Protein AF-F3LHC2-F1 (afdb_monomer)

Secondary structure (DSSP, 8-state):
-TT--GGGHHHHHHHHHHHHHHHHHTT-TTSEEEE---SGGGT--S-S---EEEESS---TT--

Nearest PDB structures (foldseek):
  6yqd-assembly1_AAA  TM=9.535E-01  e=6.831E-05  Homo sapiens
  6ypr-assembly1_AAA-2  TM=9.542E-01  e=7.827E-05  Homo sapiens
  6ypx-assembly1_AAA  TM=9.540E-01  e=1.349E-04  Homo sapiens
  5waa-assembly1_B  TM=9.425E-01  e=1.655E-04  Homo sapiens
  6j65-assembly1_B  TM=9.530E-01  e=2.489E-04  Homo sapiens

Sequence (64 aa):
MVDATLEDQHILGHLMLKAGEIAEELGVADAFRVIVNNGANAGQTVFHLHLHLLAGQTFSEGMV

pLDDT: mean 95.06, std 5.49, range [66.94, 98.56]

Mean predicted aligned error: 2.87 Å

Radius of gyration: 13.07 Å; Cα contacts (8 Å, |Δi|>4): 44; chains: 1; bounding box: 35×26×28 Å

Solvent-accessible surface area (backbone atoms only — not comparable to full-atom values): 4252 Å² total; per-residue (Å²): 107,89,87,67,53,81,86,44,48,64,60,56,53,48,52,58,54,48,52,50,53,52,28,50,77,68,73,36,61,94,51,66,46,81,49,73,60,56,53,62,94,56,70,36,84,65,99,61,97,62,76,47,80,46,62,90,67,91,80,62,90,91,73,125

Foldseek 3Di:
DVPDDPVCPVVVVVQVVVLLVVCVVVVFNVDWDKDWADDVVSVDPDPDTDIDIGGDDDDDPPDD

Structure (mmCIF, N/CA/C/O backbone):
data_AF-F3LHC2-F1
#
_entry.id   AF-F3LHC2-F1
#
loop_
_atom_site.group_PDB
_atom_site.id
_atom_site.type_symbol
_atom_site.label_atom_id
_atom_site.label_alt_id
_atom_site.label_comp_id
_atom_site.label_asym_id
_atom_site.label_entity_id
_atom_site.label_seq_id
_atom_site.pdbx_PDB_ins_code
_atom_site.Cartn_x
_atom_site.Cartn_y
_atom_site.Cartn_z
_atom_site.occupancy
_atom_site.B_iso_or_equiv
_atom_site.auth_seq_id
_atom_site.auth_comp_id
_atom_site.auth_asym_id
_atom_site.auth_atom_id
_atom_site.pdbx_PDB_model_num
ATOM 1 N N . MET A 1 1 ? 6.933 -7.557 -6.879 1.00 82.50 1 MET A N 1
ATOM 2 C CA . MET A 1 1 ? 7.825 -6.382 -6.884 1.00 82.50 1 MET A CA 1
ATOM 3 C C . MET A 1 1 ? 9.240 -6.865 -7.186 1.00 82.50 1 MET A C 1
ATOM 5 O O . MET A 1 1 ? 10.114 -6.753 -6.341 1.00 82.50 1 MET A O 1
ATOM 9 N N . VAL A 1 2 ? 9.456 -7.495 -8.341 1.00 89.38 2 VAL A N 1
ATOM 10 C CA . VAL A 1 2 ? 10.756 -8.136 -8.622 1.00 89.38 2 VAL A CA 1
ATOM 11 C C . VAL A 1 2 ? 11.872 -7.137 -8.934 1.00 89.38 2 VAL A C 1
ATOM 13 O O . VAL A 1 2 ? 13.036 -7.475 -8.773 1.00 89.38 2 VAL A O 1
ATOM 16 N N . ASP A 1 3 ? 11.512 -5.911 -9.316 1.00 92.75 3 ASP A N 1
ATOM 17 C CA . ASP A 1 3 ? 12.464 -4.858 -9.688 1.00 92.75 3 ASP A CA 1
ATOM 18 C C . ASP A 1 3 ? 12.950 -4.022 -8.491 1.00 92.75 3 ASP A C 1
ATOM 20 O O . ASP A 1 3 ? 13.847 -3.199 -8.646 1.00 92.75 3 ASP A O 1
ATOM 24 N N . ALA A 1 4 ? 12.354 -4.202 -7.306 1.00 95.62 4 ALA A N 1
ATOM 25 C CA . ALA A 1 4 ? 12.737 -3.459 -6.111 1.00 95.62 4 ALA A CA 1
ATOM 26 C C . ALA A 1 4 ? 14.037 -4.006 -5.507 1.00 95.62 4 ALA A C 1
ATOM 28 O O . ALA A 1 4 ? 14.249 -5.219 -5.427 1.00 95.62 4 ALA A O 1
ATOM 29 N N . THR A 1 5 ? 14.877 -3.101 -5.022 1.00 97.06 5 THR A N 1
ATOM 30 C CA . THR A 1 5 ? 16.179 -3.396 -4.419 1.00 97.06 5 THR A CA 1
ATOM 31 C C . THR A 1 5 ? 16.227 -2.953 -2.955 1.00 97.06 5 THR A C 1
ATOM 33 O O . THR A 1 5 ? 15.275 -2.383 -2.421 1.00 97.06 5 THR A O 1
ATOM 36 N N . LEU A 1 6 ? 17.355 -3.196 -2.277 1.00 97.25 6 LEU A N 1
ATOM 37 C CA . LEU A 1 6 ? 17.572 -2.690 -0.916 1.00 97.2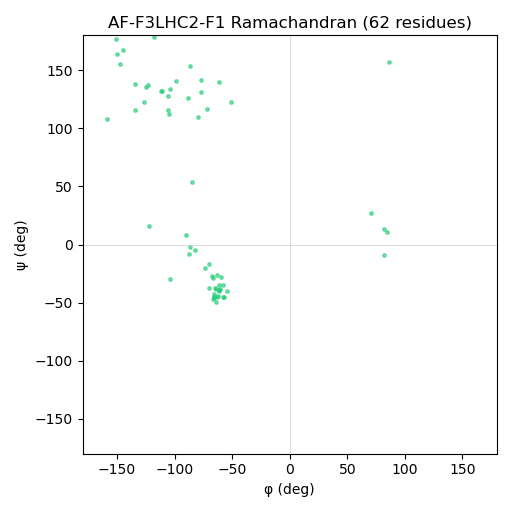5 6 LEU A CA 1
ATOM 38 C C . LEU A 1 6 ? 17.594 -1.155 -0.849 1.00 97.25 6 LEU A C 1
ATOM 40 O O . LEU A 1 6 ? 17.252 -0.591 0.187 1.00 97.25 6 LEU A O 1
ATOM 44 N N . GLU A 1 7 ? 17.948 -0.475 -1.940 1.00 97.81 7 GLU A N 1
ATOM 45 C CA . GLU A 1 7 ? 17.935 0.992 -2.005 1.00 97.81 7 GLU A CA 1
ATOM 46 C C . GLU A 1 7 ? 16.501 1.546 -1.939 1.00 97.81 7 GLU A C 1
ATOM 48 O O . GLU A 1 7 ? 16.269 2.627 -1.395 1.00 97.81 7 GLU A O 1
ATOM 53 N N . ASP A 1 8 ? 15.514 0.761 -2.382 1.00 97.25 8 ASP A N 1
ATOM 54 C CA . ASP A 1 8 ? 14.097 1.130 -2.370 1.00 97.25 8 ASP A CA 1
ATOM 55 C C . ASP A 1 8 ? 13.420 0.899 -1.011 1.00 97.25 8 ASP A C 1
ATOM 57 O O . ASP A 1 8 ? 12.254 1.256 -0.819 1.00 97.25 8 ASP A O 1
ATOM 61 N N . GLN A 1 9 ? 14.124 0.320 -0.033 1.00 97.19 9 GLN A N 1
ATOM 62 C CA . GLN A 1 9 ? 13.547 -0.024 1.269 1.00 97.19 9 GLN A CA 1
ATOM 63 C C . GLN A 1 9 ? 12.877 1.185 1.939 1.00 97.19 9 GLN A C 1
ATOM 65 O O . GLN A 1 9 ? 11.793 1.055 2.514 1.00 97.19 9 GLN A O 1
ATOM 70 N N . HIS A 1 10 ? 13.495 2.366 1.840 1.00 98.00 10 HIS A N 1
ATOM 71 C CA . HIS A 1 10 ? 12.946 3.581 2.435 1.00 98.00 10 HIS A CA 1
ATOM 72 C C . HIS A 1 10 ? 11.631 4.007 1.770 1.00 98.00 10 HIS A C 1
ATOM 74 O O . HIS A 1 10 ? 10.664 4.307 2.470 1.00 98.00 10 HIS A O 1
ATOM 80 N N . ILE A 1 11 ? 11.556 4.001 0.433 1.00 96.88 11 ILE A N 1
ATOM 81 C CA . ILE A 1 11 ? 10.329 4.402 -0.269 1.00 96.88 11 ILE A CA 1
ATOM 82 C C . ILE A 1 11 ? 9.212 3.370 -0.085 1.00 96.88 11 ILE A C 1
ATOM 84 O O . ILE A 1 11 ? 8.061 3.749 0.120 1.00 96.88 11 ILE A O 1
ATOM 88 N N . LEU A 1 12 ? 9.535 2.075 -0.062 1.00 97.44 12 LEU A N 1
ATOM 89 C CA . LEU A 1 12 ? 8.558 1.017 0.203 1.00 97.44 12 LEU A CA 1
ATOM 90 C C . LEU A 1 12 ? 7.965 1.135 1.611 1.00 97.44 12 LEU A C 1
ATOM 92 O O . LEU A 1 12 ? 6.745 1.070 1.768 1.00 97.44 12 LEU A O 1
ATOM 96 N N . GLY A 1 13 ? 8.808 1.366 2.623 1.00 98.00 13 GLY A N 1
ATOM 97 C CA . GLY A 1 13 ? 8.352 1.624 3.989 1.00 98.00 13 GLY A CA 1
ATOM 98 C C . GLY A 1 13 ? 7.503 2.893 4.081 1.00 98.00 13 GLY A C 1
ATOM 99 O O . GLY A 1 13 ? 6.429 2.874 4.682 1.00 98.00 13 GLY A O 1
ATOM 100 N N . HIS A 1 14 ? 7.935 3.971 3.421 1.00 98.31 14 HIS A N 1
ATOM 101 C CA . HIS A 1 14 ? 7.185 5.224 3.361 1.00 98.31 14 HIS A CA 1
ATOM 102 C C . HIS A 1 14 ? 5.783 5.038 2.764 1.00 98.31 14 HIS A C 1
ATOM 104 O O . HIS A 1 14 ? 4.815 5.532 3.336 1.00 98.31 14 HIS A O 1
ATOM 110 N N . LEU A 1 15 ? 5.650 4.293 1.661 1.00 98.12 15 LEU A N 1
ATOM 111 C CA . LEU A 1 15 ? 4.355 4.022 1.028 1.00 98.12 15 LEU A CA 1
ATOM 112 C C . LEU A 1 15 ? 3.400 3.261 1.960 1.00 98.12 15 LEU A C 1
ATOM 114 O O . LEU A 1 15 ? 2.215 3.588 2.007 1.00 98.12 15 LEU A O 1
ATOM 118 N N . MET A 1 16 ? 3.902 2.283 2.724 1.00 97.88 16 MET A N 1
ATOM 119 C CA . MET A 1 16 ? 3.078 1.523 3.675 1.00 97.88 16 MET A CA 1
ATOM 120 C C . MET A 1 16 ? 2.569 2.395 4.824 1.00 97.88 16 MET A C 1
ATOM 122 O O . MET A 1 16 ? 1.395 2.312 5.178 1.00 97.88 16 MET A O 1
ATOM 126 N N . LEU A 1 17 ? 3.423 3.264 5.371 1.00 98.50 17 LEU A N 1
ATOM 127 C CA . LEU A 1 17 ? 3.018 4.216 6.410 1.00 98.50 17 LEU A CA 1
ATOM 128 C C . LEU A 1 17 ? 2.010 5.233 5.867 1.00 98.50 17 LEU A C 1
ATOM 130 O O . LEU A 1 17 ? 0.964 5.456 6.473 1.00 98.50 17 LEU A O 1
ATOM 134 N N . LYS A 1 18 ? 2.273 5.775 4.673 1.00 98.50 18 LYS A N 1
ATOM 135 C CA . LYS A 1 18 ? 1.391 6.743 4.018 1.00 98.50 18 LYS A CA 1
ATOM 136 C C . LYS A 1 18 ? 0.007 6.159 3.720 1.00 98.50 18 LYS A C 1
ATOM 138 O O . LYS A 1 18 ? -0.979 6.877 3.822 1.00 98.50 18 LYS A O 1
ATOM 143 N N . ALA A 1 19 ? -0.090 4.870 3.387 1.00 98.50 19 ALA A N 1
ATOM 144 C CA . ALA A 1 19 ? -1.380 4.206 3.203 1.00 98.50 19 ALA A CA 1
ATOM 145 C C . ALA A 1 19 ? -2.230 4.207 4.489 1.00 98.50 19 ALA A C 1
ATOM 147 O O . ALA A 1 19 ? -3.437 4.423 4.407 1.00 98.50 19 ALA A O 1
ATOM 148 N N . GLY A 1 20 ? -1.605 4.012 5.657 1.00 98.12 20 GLY A N 1
ATOM 149 C CA . GLY A 1 20 ? -2.271 4.109 6.959 1.00 98.12 20 GLY A CA 1
ATOM 150 C C . GLY A 1 20 ? -2.723 5.535 7.278 1.00 98.12 20 GLY A C 1
ATOM 151 O O . GLY A 1 20 ? -3.884 5.738 7.614 1.00 98.12 20 GLY A O 1
ATOM 152 N N . GLU A 1 21 ? -1.847 6.522 7.072 1.00 98.56 21 GLU A N 1
ATOM 153 C CA . GLU A 1 21 ? -2.186 7.945 7.244 1.00 98.56 21 GLU A CA 1
ATOM 154 C C . GLU A 1 21 ? -3.382 8.351 6.365 1.00 98.56 21 GLU A C 1
ATOM 156 O O . GLU A 1 21 ? -4.335 8.957 6.845 1.00 98.56 21 GLU A O 1
ATOM 161 N N . ILE A 1 22 ? -3.393 7.942 5.090 1.00 98.44 22 ILE A N 1
ATOM 162 C CA . ILE A 1 22 ? -4.518 8.210 4.181 1.00 98.44 22 ILE A CA 1
ATOM 163 C C . ILE A 1 22 ? -5.794 7.496 4.657 1.00 98.44 22 ILE A C 1
ATOM 165 O O . ILE A 1 22 ? -6.884 8.054 4.553 1.00 98.44 22 ILE A O 1
ATOM 169 N N . ALA A 1 23 ? -5.697 6.273 5.187 1.00 98.50 23 ALA A N 1
ATOM 170 C CA . ALA A 1 23 ? -6.860 5.568 5.726 1.00 98.50 23 ALA A CA 1
ATOM 171 C C . ALA A 1 23 ? -7.457 6.281 6.956 1.00 98.50 23 ALA A C 1
ATOM 173 O O . ALA A 1 23 ? -8.682 6.337 7.086 1.00 98.50 23 ALA A O 1
ATOM 174 N N . GLU A 1 24 ? -6.619 6.856 7.824 1.00 98.50 24 GLU A N 1
ATOM 175 C CA . GLU A 1 24 ? -7.053 7.716 8.934 1.00 98.50 24 GLU A CA 1
ATOM 176 C C . GLU A 1 24 ? -7.732 8.991 8.426 1.00 98.50 24 GLU A C 1
ATOM 178 O O . GLU A 1 24 ? -8.853 9.290 8.842 1.00 98.50 24 GLU A O 1
ATOM 183 N N . GLU A 1 25 ? -7.110 9.698 7.477 1.00 98.44 25 GLU A N 1
ATOM 184 C CA . GLU A 1 25 ? -7.658 10.920 6.869 1.00 98.44 25 GLU A CA 1
ATOM 185 C C . GLU A 1 25 ? -9.029 10.688 6.212 1.00 98.44 25 GLU A C 1
ATOM 187 O O . GLU A 1 25 ? -9.905 11.554 6.258 1.00 98.44 25 GLU A O 1
ATOM 192 N N . LEU A 1 26 ? -9.232 9.507 5.624 1.00 97.88 26 LEU A N 1
ATOM 193 C CA . LEU A 1 26 ? -10.483 9.112 4.976 1.00 97.88 26 LEU A CA 1
ATOM 194 C C . LEU A 1 26 ? -11.516 8.500 5.940 1.00 97.88 26 LEU A C 1
ATOM 196 O O . LEU A 1 26 ? -12.620 8.171 5.505 1.00 97.88 26 LEU A O 1
ATOM 200 N N . GLY A 1 27 ? -11.193 8.340 7.229 1.00 98.06 27 GLY A N 1
ATOM 201 C CA . GLY A 1 27 ? -12.103 7.779 8.234 1.00 98.06 27 GLY A CA 1
ATOM 202 C C . GLY A 1 27 ? -12.373 6.278 8.073 1.00 98.06 27 GLY A C 1
ATOM 203 O O . GLY A 1 27 ? -13.439 5.801 8.456 1.00 98.06 27 GLY A O 1
ATOM 204 N N . VAL A 1 28 ? -11.432 5.534 7.485 1.00 98.00 28 VAL A N 1
ATOM 205 C CA . VAL A 1 28 ? -11.543 4.089 7.202 1.00 98.00 28 VAL A CA 1
ATOM 206 C C . VAL A 1 28 ? -10.433 3.257 7.855 1.00 98.00 28 VAL A C 1
ATOM 208 O O . VAL A 1 28 ? -10.221 2.101 7.490 1.00 98.00 28 VAL A O 1
ATOM 211 N N . ALA A 1 29 ? -9.724 3.831 8.830 1.00 97.44 29 ALA A N 1
ATOM 212 C CA . ALA A 1 29 ? -8.581 3.206 9.498 1.00 97.44 29 ALA A CA 1
ATOM 213 C C . ALA A 1 29 ? -8.908 1.875 10.198 1.00 97.44 29 ALA A C 1
ATOM 215 O O . ALA A 1 29 ? -8.042 1.008 10.282 1.00 97.44 29 ALA A O 1
ATOM 216 N N . ASP A 1 30 ? -10.153 1.680 10.642 1.00 96.50 30 ASP A N 1
ATOM 217 C CA . ASP A 1 30 ? -10.574 0.450 11.326 1.00 96.50 30 ASP A CA 1
ATOM 218 C C . ASP A 1 30 ? -10.548 -0.786 10.410 1.00 96.50 30 ASP A C 1
ATOM 220 O O . ASP A 1 30 ? -10.379 -1.911 10.885 1.00 96.50 30 ASP A O 1
ATOM 224 N N . ALA A 1 31 ? -10.743 -0.600 9.098 1.00 96.56 31 ALA A N 1
ATOM 225 C CA . ALA A 1 31 ? -10.771 -1.693 8.131 1.00 96.56 31 ALA A CA 1
ATOM 226 C C . ALA A 1 31 ? -10.497 -1.211 6.696 1.00 96.56 31 ALA A C 1
ATOM 228 O O . ALA A 1 31 ? -11.365 -0.646 6.024 1.00 96.56 31 ALA A O 1
ATOM 229 N N . PHE A 1 32 ? -9.312 -1.540 6.184 1.00 96.81 32 PHE A N 1
ATOM 230 C CA . PHE A 1 32 ? -8.932 -1.339 4.788 1.00 96.81 32 PHE A CA 1
ATOM 231 C C . PHE A 1 32 ? -8.018 -2.468 4.301 1.00 96.81 32 PHE A C 1
ATOM 233 O O . PHE A 1 32 ? -7.485 -3.259 5.081 1.00 96.81 32 PHE A O 1
ATOM 240 N N . ARG A 1 33 ? -7.824 -2.542 2.985 1.00 96.94 33 ARG A N 1
ATOM 241 C CA . ARG A 1 33 ? -6.905 -3.473 2.334 1.00 96.94 33 ARG A CA 1
ATOM 242 C C . ARG A 1 33 ? -5.926 -2.711 1.455 1.00 96.94 33 ARG A C 1
ATOM 244 O O . ARG A 1 33 ? -6.333 -1.851 0.679 1.00 96.94 33 ARG A O 1
ATOM 251 N N . VAL A 1 34 ? -4.653 -3.086 1.540 1.00 96.75 34 VAL A N 1
ATOM 252 C CA . VAL A 1 34 ? -3.601 -2.623 0.631 1.00 96.75 34 VAL A CA 1
ATOM 253 C C . VAL A 1 34 ? -3.247 -3.751 -0.332 1.00 96.75 34 VAL A C 1
ATOM 255 O O . VAL A 1 34 ? -2.972 -4.866 0.109 1.00 96.75 34 VAL A O 1
ATOM 258 N N . ILE A 1 35 ? -3.262 -3.478 -1.637 1.00 96.31 35 ILE A N 1
ATOM 259 C CA . ILE A 1 35 ? -2.913 -4.452 -2.683 1.00 96.31 35 ILE A CA 1
ATOM 260 C C . ILE A 1 35 ? -1.782 -3.894 -3.543 1.00 96.31 35 ILE A C 1
ATOM 262 O O . ILE A 1 35 ? -1.811 -2.727 -3.942 1.00 96.31 35 ILE A O 1
ATOM 266 N N . VAL A 1 36 ? -0.814 -4.756 -3.866 1.00 96.12 36 VAL A N 1
ATOM 267 C CA . VAL A 1 36 ? 0.217 -4.494 -4.874 1.00 96.12 36 VAL A CA 1
ATOM 268 C C . VAL A 1 36 ? 0.238 -5.628 -5.880 1.00 96.12 36 VAL A C 1
ATOM 270 O O . VAL A 1 36 ? 0.502 -6.775 -5.524 1.00 96.12 36 VAL A O 1
ATOM 273 N N . ASN A 1 37 ? 0.046 -5.282 -7.147 1.00 95.88 37 ASN A N 1
ATOM 274 C CA . ASN A 1 37 ? 0.116 -6.225 -8.253 1.00 95.88 37 ASN A CA 1
ATOM 275 C C . ASN A 1 37 ? 1.486 -6.142 -8.931 1.00 95.88 37 ASN A C 1
ATOM 277 O O . ASN A 1 37 ? 2.052 -5.061 -9.096 1.00 95.88 37 ASN A O 1
ATOM 281 N N . ASN A 1 38 ? 2.033 -7.288 -9.333 1.00 96.12 38 ASN A N 1
ATOM 282 C CA . ASN A 1 38 ? 3.294 -7.346 -10.063 1.00 96.12 38 ASN A CA 1
ATOM 283 C C . ASN A 1 38 ? 3.177 -8.295 -11.256 1.00 96.12 38 ASN A C 1
ATOM 285 O O . ASN A 1 38 ? 2.985 -9.496 -11.084 1.00 96.12 38 ASN A O 1
ATOM 289 N N . GLY A 1 39 ? 3.309 -7.736 -12.456 1.00 95.62 39 GLY A N 1
ATOM 290 C CA . GLY A 1 39 ? 3.133 -8.444 -13.717 1.00 95.62 39 GLY A CA 1
ATOM 291 C C . GLY A 1 39 ? 1.680 -8.481 -14.199 1.00 95.62 39 GLY A C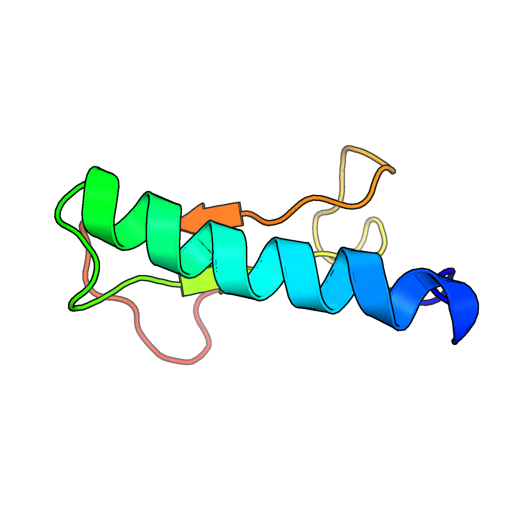 1
ATOM 292 O O . GLY A 1 39 ? 0.725 -8.365 -13.428 1.00 95.62 39 GLY A O 1
ATOM 293 N N . ALA A 1 40 ? 1.516 -8.674 -15.508 1.00 95.50 40 ALA A N 1
ATOM 294 C CA . ALA A 1 40 ? 0.213 -8.640 -16.172 1.00 95.50 40 ALA A CA 1
ATOM 295 C C . ALA A 1 40 ? -0.768 -9.701 -15.638 1.00 95.50 40 ALA A C 1
ATOM 297 O O . ALA A 1 40 ? -1.944 -9.40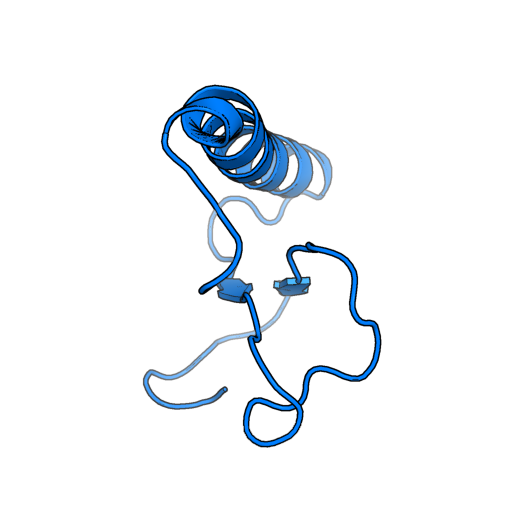8 -15.449 1.00 95.50 40 ALA A O 1
ATOM 298 N N . ASN A 1 41 ? -0.283 -10.908 -15.319 1.00 95.69 41 ASN A N 1
ATOM 299 C CA . ASN A 1 41 ? -1.120 -11.995 -14.787 1.00 95.69 41 ASN A CA 1
ATOM 300 C C . ASN A 1 41 ? -1.622 -11.736 -13.358 1.00 95.69 41 ASN A C 1
ATOM 302 O O . ASN A 1 41 ? -2.568 -12.384 -12.926 1.00 95.69 41 ASN A O 1
ATOM 306 N N . ALA A 1 42 ? -1.010 -10.791 -12.640 1.00 94.38 42 ALA A N 1
ATOM 307 C CA . ALA A 1 42 ? -1.505 -10.295 -11.360 1.00 94.38 42 ALA A CA 1
ATOM 308 C C . ALA A 1 42 ? -2.445 -9.084 -11.531 1.00 94.38 42 ALA A C 1
ATOM 310 O O . ALA A 1 42 ? -2.772 -8.426 -10.554 1.00 94.38 42 ALA A O 1
ATOM 311 N N . GLY A 1 43 ? -2.838 -8.734 -12.762 1.00 95.06 43 GLY A N 1
ATOM 312 C CA . GLY A 1 43 ? -3.715 -7.595 -13.043 1.00 95.06 43 GLY A CA 1
ATOM 313 C C . GLY A 1 43 ? -3.012 -6.235 -13.083 1.00 95.06 43 GLY A C 1
ATOM 314 O O . GLY A 1 43 ? -3.684 -5.205 -13.080 1.00 95.06 43 GLY A O 1
ATOM 315 N N . GLN A 1 44 ? -1.675 -6.184 -13.134 1.00 96.38 44 GLN A N 1
ATOM 316 C CA . GLN A 1 44 ? -0.956 -4.919 -13.303 1.00 96.38 44 GLN A CA 1
ATOM 317 C C . GLN A 1 44 ? -1.122 -4.392 -14.737 1.00 96.38 44 GLN A C 1
ATOM 319 O O . GLN A 1 44 ? -0.647 -5.007 -15.691 1.00 96.38 44 GLN A O 1
ATOM 324 N N . THR A 1 45 ? -1.756 -3.229 -14.884 1.00 96.62 45 THR A N 1
ATOM 325 C CA . THR A 1 45 ? -1.920 -2.532 -16.175 1.00 96.62 45 THR A CA 1
ATOM 326 C C . THR A 1 45 ? -0.985 -1.330 -16.316 1.00 96.62 45 THR A C 1
ATOM 328 O O . THR A 1 45 ? -0.550 -1.015 -17.422 1.00 96.62 45 THR A O 1
ATOM 331 N N . VAL A 1 46 ? -0.626 -0.688 -15.197 1.00 96.94 46 VAL A N 1
ATOM 332 C CA . VAL A 1 46 ? 0.347 0.411 -15.132 1.00 96.94 46 VAL A CA 1
ATOM 333 C C . VAL A 1 46 ? 1.649 -0.099 -14.516 1.00 96.94 46 VAL A C 1
ATOM 335 O O . VAL A 1 46 ? 1.701 -0.478 -13.344 1.00 96.94 46 VAL A O 1
ATOM 338 N N . PHE A 1 47 ? 2.721 -0.089 -15.308 1.00 95.31 47 PHE A N 1
ATOM 339 C CA . PHE A 1 47 ? 4.047 -0.588 -14.926 1.00 95.31 47 PHE A CA 1
ATOM 340 C C . PHE A 1 47 ? 4.874 0.467 -14.173 1.00 95.31 47 PHE A C 1
ATOM 342 O O . PHE A 1 47 ? 5.996 0.795 -14.538 1.00 95.31 47 PHE A O 1
ATOM 349 N N . HIS A 1 48 ? 4.281 1.000 -13.107 1.00 94.88 48 HIS A N 1
ATOM 350 C CA . HIS A 1 48 ? 4.911 1.838 -12.088 1.00 94.88 48 HIS A CA 1
ATOM 351 C C . HIS A 1 48 ? 4.429 1.310 -10.735 1.00 94.88 48 HIS A C 1
ATOM 353 O O . HIS A 1 48 ? 3.251 0.982 -10.610 1.00 94.88 48 HIS A O 1
ATOM 359 N N . LEU A 1 49 ? 5.302 1.201 -9.733 1.00 94.25 49 LEU A N 1
ATOM 360 C CA . LEU A 1 49 ? 4.904 0.874 -8.361 1.00 94.25 49 LEU A CA 1
ATOM 361 C C . LEU A 1 49 ? 3.761 1.783 -7.867 1.00 94.25 49 LEU A C 1
ATOM 363 O O . LEU A 1 49 ? 3.893 3.001 -7.823 1.00 94.25 49 LEU A O 1
ATOM 367 N N . HIS A 1 50 ? 2.650 1.181 -7.457 1.00 96.25 50 HIS A N 1
ATOM 368 C CA . HIS A 1 50 ? 1.550 1.867 -6.787 1.00 96.25 50 HIS A CA 1
ATOM 369 C C . HIS A 1 50 ? 0.880 0.919 -5.794 1.00 96.25 50 HIS A C 1
ATOM 371 O O . HIS A 1 50 ? 0.958 -0.303 -5.934 1.00 96.25 50 HIS A O 1
ATOM 377 N N . LEU A 1 51 ? 0.233 1.502 -4.787 1.00 97.62 51 LEU A N 1
ATOM 378 C CA . LEU A 1 51 ? -0.606 0.785 -3.835 1.00 97.62 51 LEU A CA 1
ATOM 379 C C . LEU A 1 51 ? -2.071 1.052 -4.178 1.00 97.62 51 LEU A C 1
ATOM 381 O O . LEU A 1 51 ? -2.459 2.204 -4.370 1.00 97.62 51 LEU A O 1
ATOM 385 N N . HIS A 1 52 ? -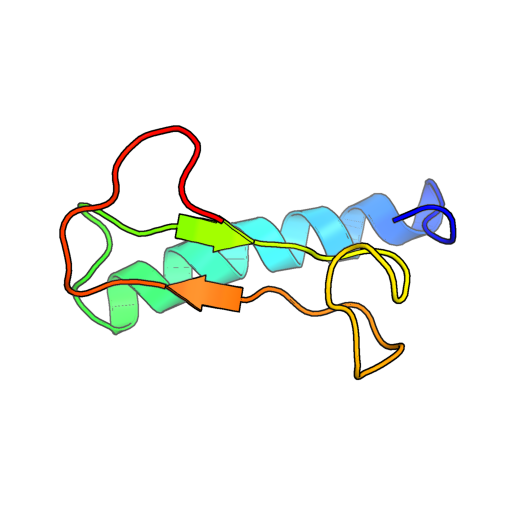2.892 0.009 -4.204 1.00 96.94 52 HIS A N 1
ATOM 386 C CA . HIS A 1 52 ? -4.337 0.185 -4.121 1.00 96.94 52 HIS A CA 1
ATOM 387 C C . HIS A 1 52 ? -4.745 0.183 -2.652 1.00 96.94 52 HIS A C 1
ATOM 389 O O . HIS A 1 52 ? -4.437 -0.773 -1.944 1.00 96.94 52 HIS A O 1
ATOM 395 N N . LEU A 1 53 ? -5.456 1.220 -2.216 1.00 97.25 53 LEU A N 1
ATOM 396 C CA . LEU A 1 53 ? -6.099 1.288 -0.906 1.00 97.25 53 LEU A CA 1
ATOM 397 C C . LEU A 1 53 ? -7.606 1.089 -1.102 1.00 97.25 53 LEU A C 1
ATOM 399 O O . LEU A 1 53 ? -8.263 1.920 -1.725 1.00 97.25 53 LEU A O 1
ATOM 403 N N . LEU A 1 54 ? -8.144 -0.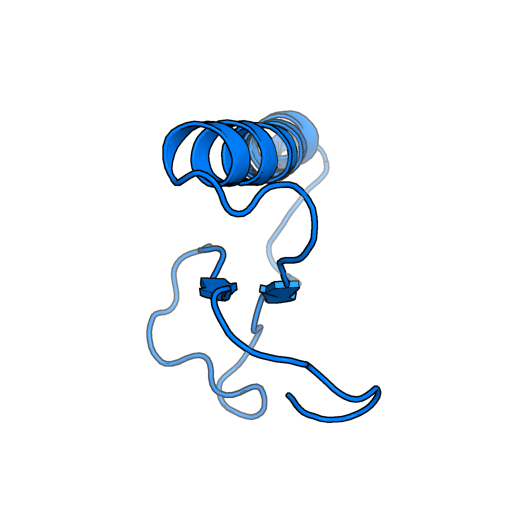027 -0.614 1.00 96.94 54 LEU A N 1
ATOM 404 C CA . LEU A 1 54 ? -9.561 -0.367 -0.730 1.00 96.94 54 LEU A CA 1
ATOM 405 C C . LEU A 1 54 ? -10.205 -0.327 0.653 1.00 96.94 54 LEU A C 1
ATOM 407 O O . LEU A 1 54 ? -9.696 -0.930 1.595 1.00 96.94 54 LEU A O 1
ATOM 411 N N . ALA A 1 55 ? -11.350 0.338 0.759 1.00 96.50 55 ALA A N 1
ATOM 412 C CA . ALA A 1 55 ? -12.090 0.490 2.005 1.00 96.50 55 ALA A CA 1
ATOM 413 C C . ALA A 1 55 ? -13.598 0.625 1.743 1.00 96.50 55 ALA A C 1
ATOM 415 O O . ALA A 1 55 ? -14.033 0.655 0.591 1.00 96.50 55 ALA A O 1
ATOM 416 N N . GLY A 1 56 ? -14.396 0.701 2.812 1.00 94.06 56 GLY A N 1
ATOM 417 C CA . GLY A 1 56 ? -15.842 0.948 2.730 1.00 94.06 56 GLY A CA 1
ATOM 418 C C . GLY A 1 56 ? -16.709 -0.295 2.493 1.00 94.06 56 GLY A C 1
ATOM 419 O O . GLY A 1 56 ? -17.900 -0.162 2.229 1.00 94.06 56 GLY A O 1
ATOM 420 N N . GLN A 1 57 ? -16.140 -1.499 2.594 1.00 92.25 57 GLN A N 1
ATOM 421 C CA . GLN A 1 57 ? -16.871 -2.766 2.502 1.00 92.25 57 GLN A CA 1
ATOM 422 C C . GLN A 1 57 ? -16.204 -3.864 3.339 1.00 92.25 57 GLN A C 1
ATOM 424 O O . GLN A 1 57 ? -15.042 -3.748 3.725 1.00 92.25 57 GLN A O 1
ATOM 429 N N . THR A 1 58 ? -16.931 -4.952 3.598 1.00 93.62 58 THR A N 1
ATOM 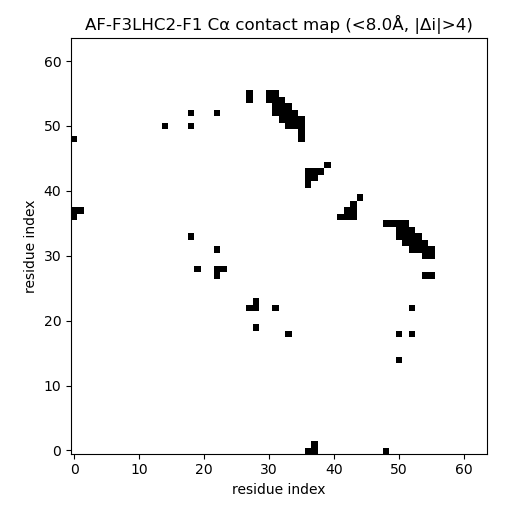430 C CA . THR A 1 58 ? -16.362 -6.160 4.207 1.00 93.62 58 THR A CA 1
ATOM 431 C C . THR A 1 58 ? -15.583 -6.947 3.164 1.00 93.62 58 THR A C 1
ATOM 433 O O . THR A 1 58 ? -16.095 -7.233 2.083 1.00 93.62 58 THR A O 1
ATOM 436 N N . PHE A 1 59 ? -14.364 -7.347 3.507 1.00 92.19 59 PHE A N 1
ATOM 437 C CA . PHE A 1 59 ? -13.538 -8.171 2.641 1.00 92.19 59 PHE A CA 1
ATOM 438 C C . PHE A 1 59 ? -13.381 -9.578 3.220 1.00 92.19 59 PHE A C 1
ATOM 440 O O . PHE A 1 59 ? -13.041 -9.730 4.391 1.00 92.19 59 PHE A O 1
ATOM 447 N N . SER A 1 60 ? -13.585 -10.607 2.399 1.00 91.56 60 SER A N 1
ATOM 448 C CA . SER A 1 60 ? -13.233 -11.985 2.746 1.00 91.56 60 SER A CA 1
ATOM 449 C C . SER A 1 60 ? -11.779 -12.290 2.384 1.00 91.56 60 SER A C 1
ATOM 451 O O . SER A 1 60 ? -11.187 -11.679 1.484 1.00 91.56 60 SER A O 1
ATOM 453 N N . GLU A 1 61 ? -11.194 -13.249 3.094 1.00 87.75 61 GLU A N 1
ATOM 454 C CA . GLU A 1 61 ? -9.906 -13.835 2.729 1.00 87.75 61 GLU A CA 1
ATOM 455 C C . GLU A 1 61 ? -9.998 -14.510 1.347 1.00 87.75 61 GLU A C 1
ATOM 457 O O . GLU A 1 61 ? -11.015 -15.114 1.007 1.00 87.75 61 GLU A O 1
ATOM 462 N N . GLY A 1 62 ? -8.956 -14.362 0.522 1.00 81.88 62 GLY A N 1
ATOM 463 C CA . GLY A 1 62 ? -8.891 -14.937 -0.830 1.00 81.88 62 GLY A CA 1
ATOM 464 C C . GLY A 1 62 ? -9.611 -14.146 -1.929 1.00 81.88 62 GLY A C 1
ATOM 465 O O . GLY A 1 62 ? -9.418 -14.441 -3.104 1.00 81.88 62 GLY A O 1
ATOM 466 N N . MET A 1 63 ? -10.394 -13.121 -1.582 1.00 74.62 63 MET A N 1
ATOM 467 C CA . MET A 1 63 ? -10.920 -12.173 -2.563 1.00 74.62 63 MET A CA 1
ATOM 468 C C . MET A 1 63 ? -9.820 -11.164 -2.903 1.00 74.62 63 MET A C 1
ATOM 470 O O . MET A 1 63 ? -9.476 -10.348 -2.050 1.00 74.62 63 MET A O 1
ATOM 474 N N . VAL A 1 64 ? -9.266 -11.223 -4.112 1.00 66.94 64 VAL A N 1
ATOM 475 C CA . VAL A 1 64 ? -8.341 -10.225 -4.679 1.00 66.94 64 VAL A CA 1
ATOM 476 C C . VAL A 1 64 ? -8.837 -9.864 -6.067 1.00 66.94 64 VAL A C 1
ATOM 478 O O . VAL A 1 64 ? -9.187 -10.808 -6.809 1.00 66.94 64 VAL A O 1
#

=== Feature glossary ===
The record interleaves many kinds of information about one protei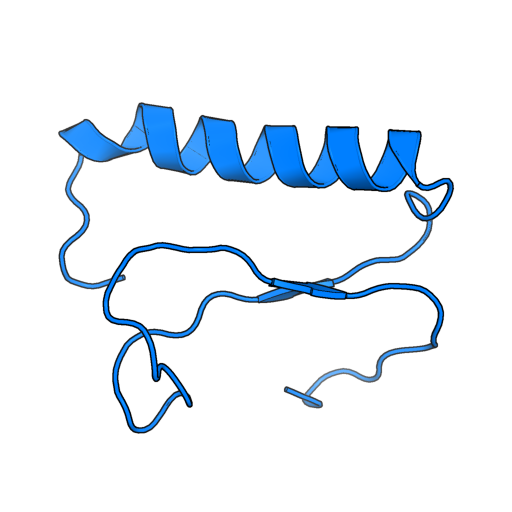n. Here is each kind framed as the question it answers.

Q: What does the local fold look like, residue by residue?
A: The Foldseek 3Di string encodes local tertiary geometry as a 20-letter alphabet — one character per residue — derived from the relative positions of nearby Cα atoms. Unlike the amino-acid sequence, 3Di is a direct function of the 3D structure, so two proteins with the same fold have similar 3Di strings even at low sequence identity.

Q: Which residues are in helices, strands, or loops?
A: The SS8 string is DSSP's per-residue secondary-structure call. α-helix (H) means an i→i+4 H-bond ladder; β-strand (E) means the residue participates in a β-sheet; 3₁₀ (G) and π (I) are tighter and wider helices; T/S are turns/bends; '-' is loop.

Q: How big and how compact is the whole molecule?
A: Radius of gyration (Rg) is the root-mean-square distance of Cα atoms from their centroid — a single number for overall size and compactness. A globular domain of N residues has Rg ≈ 2.2·N^0.38 Å; an extended or disordered chain has a much larger Rg. The Cα contact count is the number of residue pairs whose Cα atoms are within 8 Å and are more than four positions apart in sequence — a standard proxy for tertiary packing density. The bounding box is the smallest axis-aligned box enclosing all Cα atoms.

Q: Where is each backbone atom in 3D?
A: Structure coordinates are given as an mmCIF _atom_site loop: one r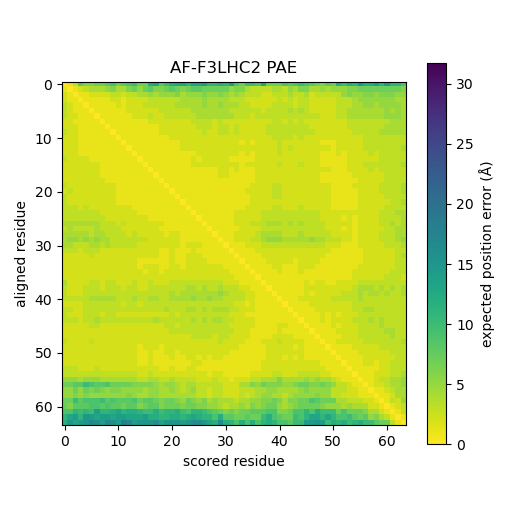ow per atom with element, residue name, chain id, sequence number, and x/y/z position in Å. Only the four main-chain atoms per residue are included here; side chains are omitted to keep the record compact.

Q: What is the amino-acid chain?
A: Primary structure: the covalent order of the twenty standard amino acids along the backbone. Two proteins with the same sequence will (almost always) fold to the same structure; two with 30% identity often share a fold but not the details.

Q: What if only a Cα trace is available?
A: Three-state secondary structure (P-SEA) collapses the eight DSSP classes into helix (a), strand (b), and coil (c). P-SEA assigns these from Cα geometry alone — distances and angles — without requiring backbone oxygens, so it works on any Cα trace.

Q: What family and function is it annotated with?
A: Database cross-references. InterPro integrates a dozen domain/family signature databases into unified entries with residue-range hits. GO terms attach function/process/location labels with evidence codes. CATH codes position the fold in a four-level structural taxonomy. Organism is the NCBI-taxonomy species name.

Q: How confident is the AlphaFold model at each residue?
A: pLDDT is the predicted lDDT-Cα score: AlphaFold's confidence that the local environment of each residue (all inter-atomic distances within 15 Å) is correctly placed. It is a per-residue number between 0 and 100, with higher meaning more reliable.

Q: How mobile is each atom in the crystal?
A: B-factor (Debye–Waller factor) reflects atomic displacement in the crystal lattice. It is an experimental observable (units Å²), not a prediction; low values mean the atom is pinned down, high values mean it moves or is heterogeneous across the crystal.

Q: Which residues are buried vs exposed?
A: SASA measures how much of the protein is reachable by solvent. It is computed by rolling a water-sized probe over the atomic surface and summing the exposed area (Å²). Per-residue SASA distinguishes core (buried, low SASA) from surface (exposed, high SASA) residues; total SASA is a whole-molecule size measure.

Q: What do the diagnostic plots show?
A: Plot images: a contact map (which residues are close in 3D, as an N×N binary image), a Ramachandran scatter (backbone torsion angles, revealing secondary-structure composition at a glance), and — for AlphaFold structures — a PAE heatmap (pairwise prediction confidence).

Q: What known structures does this most resemble?
A: The Foldseek neighbor list gives the closest experimentally determined structures in the PDB, ranked by structural alignment. TM-score near 1 means near-identical fold; near 0.3 means only rough topology match. This is how one finds what a novel AlphaFold prediction most resembles in the solved-structure universe.

Q: Are the domains correctly placed relative to each other?
A: Predicted aligned error is AlphaFold's pairwise confidence. Unlike pLDDT (per-residue), PAE is per-residue-pair and captures whether two parts of the structure are correctly placed relative to each other. Units are ångströms of expected positional error.

Q: What do the rendered images show?
A: Structure images are PyMOL renders from six orthogonal camera directions. Cartoon representation draws helices as coils and strands as arrows; sticks shows the backbone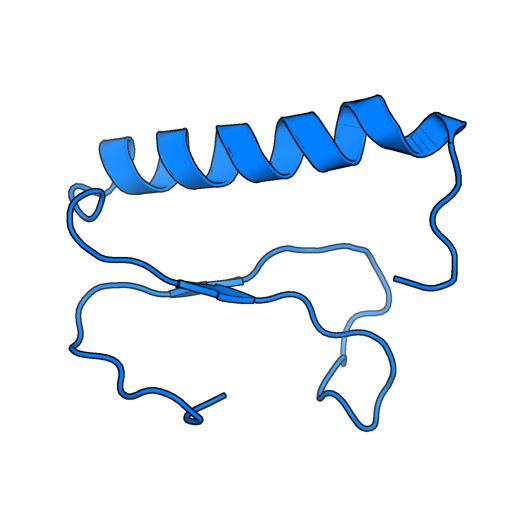 as bonds; surface shows the solvent-excluded envelope. Rainbow coloring maps sequence position to hue (blue→red, N→C); chain coloring assigns a distinct color per polypeptide.

Q: What are the backbone torsion angles?
A: φ (phi) and ψ (psi) are the two rotatable backbone dihedrals per residue: φ is the C(i-1)–N–Cα–C torsion, ψ is the N–Cα–C–N(i+1) torsion, both in degrees on (−180°, 180°]. α-helical residues cluster near (−60°, −45°); β-strand residues near (−120°, +130°). A Ramachandran plot is simply a scatter of (φ, ψ) for every residue.